Protein AF-D7IJ81-F1 (afdb_monomer_lite)

Sequence (107 aa):
MDAVFEQSDMGIGSLARHRSGIDKIKTLKNREYAARGIPFVYSETDDDFEHQPYILKAAPDDSPLDIEKVIRFYQSLKTTPLQIRMSIEQSLSWKAQMQIVINETFE

Structure (mmCIF, N/CA/C/O backbone):
data_AF-D7IJ81-F1
#
_entry.id   AF-D7IJ81-F1
#
loop_
_atom_site.group_PDB
_atom_site.id
_atom_site.type_symbol
_atom_site.label_atom_id
_atom_site.label_alt_id
_atom_site.label_comp_id
_atom_site.label_asym_id
_atom_site.label_entity_id
_atom_site.label_seq_id
_atom_site.pdbx_PDB_ins_code
_atom_site.Cartn_x
_atom_site.Cartn_y
_atom_site.Cartn_z
_atom_site.occupancy
_atom_site.B_iso_or_equiv
_atom_site.auth_seq_id
_atom_site.auth_comp_id
_atom_site.auth_asym_id
_atom_site.auth_atom_id
_atom_site.pdbx_PDB_model_num
ATOM 1 N N . MET A 1 1 ? 14.273 -3.155 10.259 1.00 74.50 1 MET A N 1
ATOM 2 C CA . MET A 1 1 ? 13.502 -3.391 9.016 1.00 74.50 1 MET A CA 1
ATOM 3 C C . MET A 1 1 ? 13.642 -2.224 8.046 1.00 74.50 1 MET A C 1
ATOM 5 O O . MET A 1 1 ? 13.435 -2.420 6.859 1.00 74.50 1 MET A O 1
ATOM 9 N N . ASP A 1 2 ? 14.050 -1.043 8.521 1.00 86.31 2 ASP A N 1
ATOM 10 C CA . ASP A 1 2 ? 14.074 0.184 7.717 1.00 86.31 2 ASP A CA 1
ATOM 11 C C . ASP A 1 2 ? 14.910 0.076 6.451 1.00 86.31 2 ASP A C 1
ATOM 13 O O . ASP A 1 2 ? 14.416 0.393 5.379 1.00 86.31 2 ASP A O 1
ATOM 17 N N . ALA A 1 3 ? 16.102 -0.514 6.542 1.00 88.31 3 ALA A N 1
ATOM 18 C CA . ALA A 1 3 ? 16.964 -0.718 5.381 1.00 88.31 3 ALA A CA 1
ATOM 19 C C . ALA A 1 3 ? 16.301 -1.500 4.230 1.00 88.31 3 ALA A C 1
ATOM 21 O O . ALA A 1 3 ? 16.667 -1.288 3.081 1.00 88.31 3 ALA A O 1
ATOM 22 N N . VAL A 1 4 ? 15.350 -2.398 4.521 1.00 87.00 4 VAL A N 1
ATOM 23 C CA . VAL A 1 4 ? 14.628 -3.161 3.489 1.00 87.00 4 VAL A CA 1
ATOM 24 C C . VAL A 1 4 ? 13.587 -2.280 2.809 1.00 87.00 4 VAL A C 1
ATOM 26 O O . VAL A 1 4 ? 13.471 -2.302 1.589 1.00 87.00 4 VAL A O 1
ATOM 29 N N . PHE A 1 5 ? 12.859 -1.476 3.582 1.00 88.44 5 PHE A N 1
ATOM 30 C CA . PHE A 1 5 ? 11.860 -0.560 3.040 1.00 88.44 5 PHE A CA 1
ATOM 31 C C . PHE A 1 5 ? 12.479 0.530 2.166 1.00 88.44 5 PHE A C 1
ATOM 33 O O . PHE A 1 5 ? 11.951 0.798 1.097 1.00 88.44 5 PHE A O 1
ATOM 40 N N . GLU A 1 6 ? 13.622 1.090 2.568 1.00 88.56 6 GLU A N 1
ATOM 41 C CA . GLU A 1 6 ? 14.338 2.108 1.779 1.00 88.56 6 GLU A CA 1
ATOM 42 C C . GLU A 1 6 ? 14.860 1.576 0.432 1.00 88.56 6 GLU A C 1
ATOM 44 O O . GLU A 1 6 ? 15.167 2.352 -0.467 1.00 88.56 6 GLU A O 1
ATOM 49 N N . GLN A 1 7 ? 14.970 0.253 0.284 1.00 92.69 7 GLN A N 1
ATOM 50 C CA . GLN A 1 7 ? 15.380 -0.414 -0.956 1.00 92.69 7 GLN A CA 1
ATOM 51 C C . GLN A 1 7 ? 14.192 -0.994 -1.741 1.00 92.69 7 GLN A C 1
ATOM 53 O O . GLN A 1 7 ? 14.401 -1.635 -2.767 1.00 92.69 7 GLN A O 1
ATOM 58 N N . SER A 1 8 ? 12.960 -0.838 -1.247 1.00 94.50 8 SER A N 1
ATOM 59 C CA . SER A 1 8 ? 11.773 -1.462 -1.834 1.00 94.50 8 SER A CA 1
ATOM 60 C C . SER A 1 8 ? 11.024 -0.497 -2.746 1.00 94.50 8 SER A C 1
ATOM 62 O O . SER A 1 8 ? 10.588 0.562 -2.309 1.00 94.50 8 SER A O 1
ATOM 64 N N . ASP A 1 9 ? 10.776 -0.920 -3.984 1.00 95.62 9 ASP A N 1
ATOM 65 C CA . ASP A 1 9 ? 9.952 -0.175 -4.945 1.00 95.62 9 ASP A CA 1
ATOM 66 C C . ASP A 1 9 ? 8.442 -0.396 -4.747 1.00 95.62 9 ASP A C 1
ATOM 68 O O . ASP A 1 9 ? 7.633 0.488 -5.015 1.00 95.62 9 ASP A O 1
ATOM 72 N N . MET A 1 10 ? 8.051 -1.591 -4.288 1.00 97.12 10 MET A N 1
ATOM 73 C CA . MET A 1 10 ? 6.655 -2.024 -4.172 1.00 97.12 10 MET A CA 1
ATOM 74 C C . MET A 1 10 ? 6.435 -2.861 -2.906 1.00 97.12 10 MET A C 1
ATOM 76 O O . MET A 1 10 ? 7.205 -3.773 -2.602 1.00 97.12 10 MET A O 1
ATOM 80 N N . GLY A 1 11 ? 5.336 -2.602 -2.200 1.00 97.38 11 GLY A N 1
ATOM 81 C CA . GLY A 1 11 ? 4.849 -3.427 -1.095 1.00 97.38 11 GLY A CA 1
ATOM 82 C C . GLY A 1 11 ? 3.910 -4.537 -1.573 1.00 97.38 11 GLY A C 1
ATOM 83 O O . GLY A 1 11 ? 3.112 -4.341 -2.492 1.00 97.38 11 GLY A O 1
ATOM 84 N N . ILE A 1 12 ? 3.958 -5.701 -0.919 1.00 97.25 12 ILE A N 1
ATOM 85 C CA . ILE A 1 12 ? 3.027 -6.810 -1.169 1.00 97.25 12 ILE A CA 1
ATOM 86 C C . ILE A 1 12 ? 2.197 -7.063 0.091 1.00 97.25 12 ILE A C 1
ATOM 88 O O . ILE A 1 12 ? 2.672 -7.596 1.097 1.00 97.25 12 ILE A O 1
ATOM 92 N N . GLY A 1 13 ? 0.934 -6.658 0.017 1.00 95.94 13 GLY A N 1
ATOM 93 C CA . GLY A 1 13 ? -0.103 -6.947 0.991 1.00 95.94 13 GLY A CA 1
ATOM 94 C C . GLY A 1 13 ? -0.518 -8.418 0.974 1.00 95.94 13 GLY A C 1
ATOM 95 O O . GLY A 1 13 ? 0.109 -9.285 0.365 1.00 95.94 13 GLY A O 1
ATOM 96 N N . SER A 1 14 ? -1.586 -8.741 1.697 1.00 94.38 14 SER A N 1
ATOM 97 C CA . SER A 1 14 ? -2.076 -10.118 1.704 1.00 94.38 14 SER A CA 1
ATOM 98 C C . SER A 1 14 ? -2.805 -10.424 0.390 1.00 94.38 14 SER A C 1
ATOM 100 O O . SER A 1 14 ? -3.681 -9.679 -0.029 1.00 94.38 14 SER A O 1
ATOM 102 N N . LEU A 1 15 ? -2.460 -11.534 -0.266 1.00 95.44 15 LEU A N 1
ATOM 103 C CA . LEU A 1 15 ? -3.069 -11.904 -1.556 1.00 95.44 15 LEU A CA 1
ATOM 104 C C . LEU A 1 15 ? -4.086 -13.050 -1.458 1.00 95.44 15 LEU A C 1
ATOM 106 O O . LEU A 1 15 ? -4.877 -13.241 -2.364 1.00 95.44 15 LEU A O 1
ATOM 110 N N . ALA A 1 16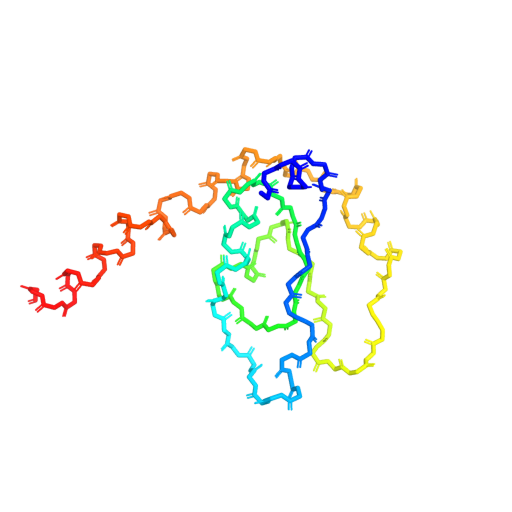 ? -4.066 -13.810 -0.359 1.00 94.75 16 ALA A N 1
ATOM 111 C CA . ALA A 1 16 ? -4.851 -15.038 -0.215 1.00 94.75 16 ALA A CA 1
ATOM 112 C C . ALA A 1 16 ? -5.893 -14.975 0.918 1.00 94.75 16 ALA A C 1
ATOM 114 O O . ALA A 1 16 ? -6.171 -15.987 1.565 1.00 94.75 16 ALA A O 1
ATOM 115 N N . ARG A 1 17 ? -6.418 -13.782 1.244 1.00 94.62 17 ARG A N 1
ATOM 116 C CA . ARG A 1 17 ? -7.392 -13.621 2.347 1.00 94.62 17 ARG A CA 1
ATOM 117 C C . ARG A 1 17 ? -8.743 -14.280 2.044 1.00 94.62 17 ARG A C 1
ATOM 119 O O . ARG A 1 17 ? -9.398 -14.738 2.981 1.00 94.62 17 ARG A O 1
ATOM 126 N N . HIS A 1 18 ? -9.079 -14.457 0.763 1.00 94.12 18 HIS A N 1
ATOM 127 C CA . HIS A 1 18 ? -10.247 -15.221 0.306 1.00 94.12 18 HIS A CA 1
ATOM 128 C C . HIS A 1 18 ? -10.270 -16.649 0.855 1.00 94.12 18 HIS A C 1
ATOM 130 O O . HIS A 1 18 ? -11.332 -17.146 1.218 1.00 94.12 18 HIS A O 1
ATOM 136 N N . ARG A 1 19 ? -9.101 -17.287 1.023 1.00 95.25 19 ARG A N 1
ATOM 137 C CA . ARG A 1 19 ? -8.991 -18.645 1.589 1.00 95.25 19 ARG A CA 1
ATOM 138 C C . ARG A 1 19 ? -9.457 -18.736 3.041 1.00 95.25 19 ARG A C 1
ATOM 140 O O . ARG A 1 19 ? -9.770 -19.821 3.516 1.00 95.25 19 ARG A O 1
ATOM 147 N N . SER A 1 20 ? -9.478 -17.612 3.753 1.00 94.88 20 SER A N 1
ATOM 148 C CA . SER A 1 20 ? -9.967 -17.514 5.130 1.00 94.88 20 SER A CA 1
ATOM 149 C C . SER A 1 20 ? -11.357 -16.877 5.223 1.00 94.88 20 SER A C 1
ATOM 151 O O . SER A 1 20 ? -11.801 -16.594 6.330 1.00 94.88 20 SER A O 1
ATOM 153 N N . GLY A 1 21 ? -12.026 -16.616 4.093 1.00 93.69 21 GLY A N 1
ATOM 154 C CA . GLY A 1 21 ? -13.323 -15.934 4.064 1.00 93.69 21 GLY A CA 1
ATOM 155 C C . GLY A 1 21 ? -13.269 -14.468 4.507 1.00 93.69 21 GLY A C 1
ATOM 156 O O . GLY A 1 21 ? -14.298 -13.915 4.874 1.00 93.69 21 GLY A O 1
ATOM 157 N N . ILE A 1 22 ? -12.082 -13.847 4.509 1.00 92.50 22 ILE A N 1
ATOM 158 C CA . ILE A 1 22 ? -11.905 -12.436 4.873 1.00 92.50 22 ILE A CA 1
ATOM 159 C C . ILE A 1 22 ? -11.810 -11.633 3.580 1.00 92.50 22 ILE A C 1
ATOM 161 O O . ILE A 1 22 ? -10.795 -11.678 2.885 1.00 92.50 22 ILE A O 1
ATOM 165 N N . ASP A 1 23 ? -12.869 -10.901 3.269 1.00 90.44 23 ASP A N 1
ATOM 166 C CA . ASP A 1 23 ? -12.978 -10.040 2.096 1.00 90.44 23 ASP A CA 1
ATOM 167 C C . ASP A 1 23 ? -12.626 -8.583 2.409 1.00 90.44 23 ASP A C 1
ATOM 169 O O . ASP A 1 23 ? -12.016 -7.928 1.572 1.00 90.44 23 ASP A O 1
ATOM 173 N N . LYS A 1 24 ? -12.938 -8.089 3.612 1.00 94.25 24 LYS A N 1
ATOM 174 C CA . LYS A 1 24 ? -12.675 -6.717 4.062 1.00 94.25 24 LYS A CA 1
ATOM 175 C C . LYS A 1 24 ? -11.771 -6.705 5.288 1.00 94.25 24 LYS A C 1
ATOM 177 O O . LYS A 1 24 ? -12.108 -7.266 6.330 1.00 94.25 24 LYS A O 1
ATOM 182 N N . ILE A 1 25 ? -10.615 -6.052 5.187 1.00 94.19 25 ILE A N 1
ATOM 183 C CA . ILE A 1 25 ? -9.692 -5.919 6.317 1.00 94.19 25 ILE A CA 1
ATOM 184 C C . ILE A 1 25 ? -8.776 -4.707 6.161 1.00 94.19 25 ILE A C 1
ATOM 186 O O . ILE A 1 25 ? -8.196 -4.456 5.112 1.00 94.19 25 ILE A O 1
ATOM 190 N N . LYS A 1 26 ? -8.596 -3.994 7.272 1.00 94.19 26 LYS A N 1
ATOM 191 C CA . LYS A 1 26 ? -7.717 -2.833 7.396 1.00 94.19 26 LYS A CA 1
ATOM 192 C C . LYS A 1 26 ? -6.368 -3.247 7.983 1.00 94.19 26 LYS A C 1
ATOM 194 O O . LYS A 1 26 ? -6.170 -3.222 9.195 1.00 94.19 26 LYS A O 1
ATOM 199 N N . THR A 1 27 ? -5.437 -3.706 7.145 1.00 94.12 27 THR A N 1
ATOM 200 C CA . THR A 1 27 ? -4.165 -4.268 7.641 1.00 94.12 27 THR A CA 1
ATOM 201 C C . THR A 1 27 ? -3.146 -3.190 8.040 1.00 94.12 27 THR A C 1
ATOM 203 O O . THR A 1 27 ? -3.039 -2.137 7.406 1.00 94.12 27 THR A O 1
ATOM 206 N N . LEU A 1 28 ? -2.337 -3.464 9.074 1.00 95.62 28 LEU A N 1
ATOM 207 C CA . LEU A 1 28 ? -1.256 -2.559 9.496 1.00 95.62 28 LEU A CA 1
ATOM 208 C C . LEU A 1 28 ? -0.125 -2.460 8.461 1.00 95.62 28 LEU A C 1
ATOM 210 O O . LEU A 1 28 ? 0.448 -1.391 8.288 1.00 95.62 28 LEU A O 1
ATOM 214 N N . LYS A 1 29 ? 0.167 -3.547 7.733 1.00 94.69 29 LYS A N 1
ATOM 215 C CA . LYS A 1 29 ? 1.216 -3.557 6.698 1.00 94.69 29 LYS A CA 1
ATOM 216 C C . LYS A 1 29 ? 0.935 -2.547 5.576 1.00 94.69 29 LYS A C 1
ATOM 218 O O . LYS A 1 29 ? 1.838 -1.816 5.197 1.00 94.69 29 LYS A O 1
ATOM 223 N N . ASN A 1 30 ? -0.316 -2.449 5.114 1.00 97.00 30 ASN A N 1
ATOM 224 C CA . ASN A 1 30 ? -0.706 -1.533 4.038 1.00 97.00 30 ASN A CA 1
ATOM 225 C C . ASN A 1 30 ? -0.553 -0.069 4.489 1.00 97.00 30 ASN A C 1
ATOM 227 O O . ASN A 1 30 ? -0.059 0.774 3.744 1.00 97.00 30 ASN A O 1
ATOM 231 N N . ARG A 1 31 ? -0.890 0.212 5.755 1.00 97.19 31 ARG A N 1
ATOM 232 C CA . ARG A 1 31 ? -0.691 1.526 6.387 1.00 97.19 31 ARG A CA 1
ATOM 233 C C . ARG A 1 31 ? 0.786 1.876 6.536 1.00 97.19 31 ARG A C 1
ATOM 235 O O . ARG A 1 31 ? 1.151 3.012 6.262 1.00 97.19 31 ARG A O 1
ATOM 242 N N . GLU A 1 32 ? 1.633 0.914 6.899 1.00 96.94 32 GLU A N 1
ATOM 243 C CA . GLU A 1 32 ? 3.087 1.109 6.961 1.00 96.94 32 GLU A CA 1
ATOM 244 C C . GLU A 1 32 ? 3.677 1.411 5.575 1.00 96.94 32 GLU A C 1
ATOM 246 O O . GLU A 1 32 ? 4.482 2.330 5.446 1.00 96.94 32 GLU A O 1
ATOM 251 N N . TYR A 1 33 ? 3.249 0.699 4.523 1.00 97.75 33 TYR A N 1
ATOM 252 C CA . TYR A 1 33 ? 3.681 0.988 3.149 1.00 97.75 33 TYR A CA 1
ATOM 253 C C . TYR A 1 33 ? 3.317 2.420 2.750 1.00 97.75 33 TYR A C 1
ATOM 255 O O . TYR A 1 33 ? 4.193 3.181 2.341 1.00 97.75 33 TYR A O 1
ATOM 263 N N . ALA A 1 34 ? 2.063 2.827 2.965 1.00 97.94 34 ALA A N 1
ATOM 264 C CA . ALA A 1 34 ? 1.623 4.191 2.689 1.00 97.94 34 ALA A CA 1
AT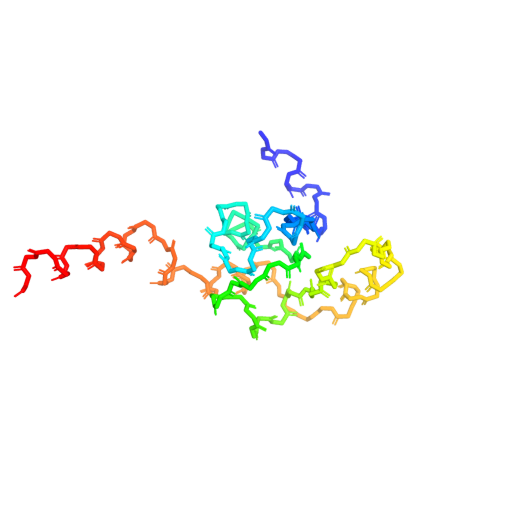OM 265 C C . ALA A 1 34 ? 2.380 5.233 3.533 1.00 97.94 34 ALA A C 1
ATOM 267 O O . ALA A 1 34 ? 2.832 6.249 3.007 1.00 97.94 34 ALA A O 1
ATOM 268 N N . ALA A 1 35 ? 2.608 4.964 4.823 1.00 97.00 35 ALA A N 1
ATOM 269 C CA . ALA A 1 35 ? 3.382 5.842 5.699 1.00 97.00 35 ALA A CA 1
ATOM 270 C C . ALA A 1 35 ? 4.828 6.000 5.216 1.00 97.00 35 ALA A C 1
ATOM 272 O O . ALA A 1 35 ? 5.396 7.085 5.310 1.00 97.00 35 ALA A O 1
ATOM 273 N N . ARG A 1 36 ? 5.425 4.952 4.645 1.00 96.75 36 ARG A N 1
ATOM 274 C CA . ARG A 1 36 ? 6.762 4.997 4.036 1.00 96.75 36 ARG A CA 1
ATOM 275 C C . ARG A 1 36 ? 6.777 5.520 2.603 1.00 96.75 36 ARG A C 1
ATOM 277 O O . ARG A 1 36 ? 7.851 5.695 2.044 1.00 96.75 36 ARG A O 1
ATOM 284 N N . GLY A 1 37 ? 5.619 5.830 2.033 1.00 97.38 37 GLY A N 1
ATOM 285 C CA . GLY A 1 37 ? 5.513 6.320 0.667 1.00 97.38 37 GLY A CA 1
ATOM 286 C C . GLY A 1 37 ? 5.764 5.247 -0.393 1.00 97.38 37 GLY A C 1
ATOM 287 O O . GLY A 1 37 ? 6.229 5.563 -1.483 1.00 97.38 37 GLY A O 1
ATOM 288 N N . ILE A 1 38 ? 5.486 3.985 -0.070 1.00 98.25 38 ILE A N 1
ATOM 289 C CA . ILE A 1 38 ? 5.707 2.835 -0.945 1.00 98.25 38 ILE A CA 1
ATOM 290 C C . ILE A 1 38 ? 4.359 2.435 -1.568 1.00 98.25 38 ILE A C 1
ATOM 292 O O . ILE A 1 38 ? 3.429 2.141 -0.814 1.00 98.25 38 ILE A O 1
ATOM 296 N N . PRO A 1 39 ? 4.215 2.413 -2.907 1.00 98.31 39 PRO A N 1
ATOM 297 C CA . PRO A 1 39 ? 3.032 1.864 -3.576 1.00 98.31 39 PRO A CA 1
ATOM 298 C C . PRO A 1 39 ? 2.914 0.355 -3.329 1.00 98.31 39 PRO A C 1
ATOM 300 O O . PRO A 1 39 ? 3.918 -0.325 -3.116 1.00 98.31 39 PRO A O 1
ATOM 303 N N . PHE A 1 40 ? 1.705 -0.208 -3.340 1.00 98.38 40 PHE A N 1
ATOM 304 C CA . PHE A 1 40 ? 1.534 -1.612 -2.948 1.00 98.38 40 PHE A CA 1
ATOM 305 C C . PHE A 1 40 ? 0.371 -2.342 -3.622 1.00 98.38 40 PHE A C 1
ATOM 307 O O . PHE A 1 40 ? -0.554 -1.744 -4.173 1.00 98.38 40 PHE A O 1
ATOM 314 N N . VAL A 1 41 ? 0.452 -3.675 -3.571 1.00 98.25 41 VAL A N 1
ATOM 315 C CA . VAL A 1 41 ? -0.527 -4.614 -4.134 1.00 98.25 41 VAL A CA 1
ATOM 316 C C . VAL A 1 41 ? -1.258 -5.356 -3.020 1.00 98.25 41 VAL A C 1
ATOM 318 O O . VAL A 1 41 ? -0.602 -5.860 -2.112 1.00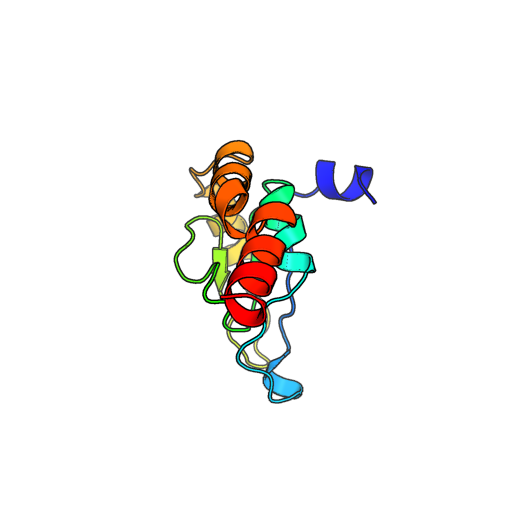 98.25 41 VAL A O 1
ATOM 321 N N . TYR A 1 42 ? -2.584 -5.498 -3.089 1.00 97.44 42 TYR A N 1
ATOM 322 C CA . TYR A 1 42 ? -3.350 -6.336 -2.150 1.00 97.44 42 TYR A CA 1
ATOM 323 C C . TYR A 1 42 ? -4.676 -6.851 -2.741 1.00 97.44 42 TYR A C 1
ATOM 325 O O . TYR A 1 42 ? -5.151 -6.361 -3.771 1.00 97.44 42 TYR A O 1
ATOM 333 N N . SER A 1 43 ? -5.275 -7.860 -2.098 1.00 96.25 43 SER A N 1
ATOM 334 C CA . SER A 1 43 ? -6.468 -8.571 -2.606 1.00 96.25 43 SER A CA 1
ATOM 335 C C . SER A 1 43 ? -7.760 -8.214 -1.866 1.00 96.25 43 SER A C 1
ATOM 337 O O . SER A 1 43 ? -8.792 -8.040 -2.508 1.00 96.25 43 SER A O 1
ATOM 339 N N . GLU A 1 44 ? -7.694 -8.020 -0.548 1.00 94.88 44 GLU A N 1
ATOM 340 C CA . GLU A 1 44 ? -8.817 -7.633 0.315 1.00 94.88 44 GLU A CA 1
ATOM 341 C C . GLU A 1 44 ? -9.405 -6.261 -0.031 1.00 94.88 44 GLU A C 1
ATOM 343 O O . GLU A 1 44 ? -8.766 -5.483 -0.715 1.00 94.88 44 GLU A O 1
ATOM 348 N N . THR A 1 45 ? -10.575 -5.912 0.480 1.00 95.31 45 THR A N 1
ATOM 349 C CA . THR A 1 45 ? -11.119 -4.550 0.435 1.00 95.31 45 THR A CA 1
ATOM 350 C C . THR A 1 45 ? -10.594 -3.760 1.635 1.00 95.31 45 THR A C 1
ATOM 352 O O . THR A 1 45 ? -10.778 -4.180 2.783 1.00 95.31 45 THR A O 1
ATOM 355 N N . ASP A 1 46 ? -9.965 -2.613 1.382 1.00 95.56 46 ASP A N 1
ATOM 356 C CA . ASP A 1 46 ? -9.578 -1.636 2.408 1.00 95.56 46 ASP A CA 1
ATOM 357 C C . ASP A 1 46 ? -10.037 -0.250 1.946 1.00 95.56 46 ASP A C 1
ATOM 359 O O . ASP A 1 46 ? -9.378 0.386 1.125 1.00 95.56 46 ASP A O 1
ATOM 363 N N . ASP A 1 47 ? -11.184 0.203 2.465 1.00 95.06 47 ASP A N 1
ATOM 364 C CA . ASP A 1 47 ? -11.845 1.450 2.047 1.00 95.06 47 ASP A CA 1
ATOM 365 C C . ASP A 1 47 ? -10.925 2.684 2.111 1.00 95.06 47 ASP A C 1
ATOM 367 O O . ASP A 1 47 ? -11.145 3.650 1.384 1.00 95.06 47 ASP A O 1
ATOM 371 N N . ASP A 1 48 ? -9.881 2.658 2.949 1.00 95.75 48 ASP A N 1
ATOM 372 C CA . ASP A 1 48 ? -8.925 3.766 3.057 1.00 95.75 48 ASP A CA 1
ATOM 373 C C . ASP A 1 48 ? -8.031 3.888 1.798 1.00 95.75 48 ASP A C 1
ATOM 375 O O . ASP A 1 48 ? -7.429 4.938 1.558 1.00 95.75 48 ASP A O 1
ATOM 379 N N . PHE A 1 49 ? -7.960 2.832 0.974 1.00 97.12 49 PHE A N 1
ATOM 380 C CA . PHE A 1 49 ? -7.029 2.695 -0.147 1.00 97.12 49 PHE A CA 1
ATOM 381 C C . PHE A 1 49 ? -7.672 2.369 -1.510 1.00 97.12 49 PHE A C 1
ATOM 383 O O . PHE A 1 49 ? -7.011 2.584 -2.524 1.00 97.12 49 PHE A O 1
ATOM 390 N N . GLU A 1 50 ? -8.939 1.935 -1.590 1.00 94.06 50 GLU A N 1
ATOM 391 C CA . GLU A 1 50 ? -9.572 1.459 -2.848 1.00 94.06 50 GLU A CA 1
ATOM 392 C C . GLU A 1 50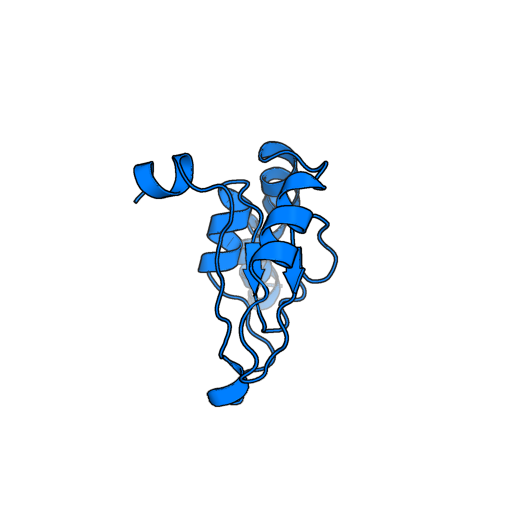 ? -9.506 2.444 -4.034 1.00 94.06 50 GLU A C 1
ATOM 394 O O . GLU A 1 50 ? -9.563 2.036 -5.195 1.00 94.06 50 GLU A O 1
ATOM 399 N N . HIS A 1 51 ? -9.381 3.743 -3.764 1.00 93.62 51 HIS A N 1
ATOM 400 C CA . HIS A 1 51 ? -9.360 4.795 -4.788 1.00 93.62 51 HIS A CA 1
ATOM 401 C C . HIS A 1 51 ? -8.009 5.502 -4.921 1.00 93.62 51 HIS A C 1
ATOM 403 O O . HIS A 1 51 ? -7.899 6.514 -5.615 1.00 93.62 51 HIS A O 1
ATOM 409 N N . GLN A 1 52 ? -6.976 4.997 -4.251 1.00 97.44 52 GLN A N 1
ATOM 410 C CA . GLN A 1 52 ? -5.667 5.630 -4.253 1.00 97.44 52 GLN A CA 1
ATOM 411 C C . GLN A 1 52 ? -4.880 5.267 -5.524 1.00 97.44 52 GLN A C 1
ATOM 413 O O . GLN A 1 52 ? -4.818 4.098 -5.907 1.00 97.44 52 GLN A O 1
ATOM 418 N N . PRO A 1 53 ? -4.212 6.238 -6.176 1.00 97.31 53 PRO A N 1
ATOM 419 C CA . PRO A 1 53 ? -3.522 6.016 -7.452 1.00 97.31 53 PRO A CA 1
ATOM 420 C C . PRO A 1 53 ? -2.273 5.131 -7.330 1.00 97.31 53 PRO A C 1
ATOM 422 O O . PRO A 1 53 ? -1.750 4.663 -8.335 1.00 97.31 53 PRO A O 1
ATOM 425 N N . TYR A 1 54 ? -1.791 4.912 -6.105 1.00 98.12 54 TYR A N 1
ATOM 426 C CA . TYR A 1 54 ? -0.615 4.108 -5.773 1.00 98.12 54 TYR A CA 1
ATOM 427 C C . TYR A 1 54 ? -0.958 2.664 -5.365 1.00 98.12 54 TYR A C 1
ATOM 429 O O . TYR A 1 54 ? -0.103 1.950 -4.836 1.00 98.12 54 TYR A O 1
ATOM 437 N N . ILE A 1 55 ? -2.188 2.222 -5.651 1.00 98.25 55 ILE A N 1
ATOM 438 C CA . ILE A 1 55 ? -2.688 0.881 -5.346 1.00 98.25 55 ILE A CA 1
ATOM 439 C C . ILE A 1 55 ? -2.914 0.066 -6.612 1.00 98.25 55 ILE A C 1
ATOM 441 O O . ILE A 1 55 ? -3.579 0.503 -7.550 1.00 98.25 55 ILE A O 1
ATOM 445 N N . LEU A 1 56 ? -2.428 -1.174 -6.591 1.00 97.94 56 LEU A N 1
ATOM 446 C CA . LEU A 1 56 ? -2.781 -2.191 -7.572 1.00 97.94 56 LEU A CA 1
ATOM 447 C C . LEU A 1 56 ? -3.573 -3.312 -6.890 1.00 97.94 56 LEU A C 1
ATOM 449 O O . LEU A 1 56 ? -3.075 -4.013 -6.012 1.00 97.94 56 LEU A O 1
ATOM 453 N N . LYS A 1 57 ? -4.817 -3.522 -7.318 1.00 97.00 57 LYS A N 1
ATOM 454 C CA . LYS A 1 57 ? -5.657 -4.610 -6.807 1.00 97.00 57 LYS A CA 1
ATOM 455 C C . LYS A 1 57 ? -5.319 -5.931 -7.498 1.00 97.00 57 LYS A C 1
ATOM 457 O O . LYS A 1 57 ? -5.352 -6.029 -8.729 1.00 97.00 57 LYS A O 1
ATOM 462 N N . ALA A 1 58 ? -5.012 -6.944 -6.693 1.00 96.50 58 ALA A N 1
ATOM 463 C CA . ALA A 1 58 ? -4.959 -8.335 -7.130 1.00 96.50 58 ALA A CA 1
ATOM 464 C C . ALA A 1 58 ? -6.357 -8.966 -7.059 1.00 96.50 58 ALA A C 1
ATOM 466 O O . ALA A 1 58 ? -7.196 -8.525 -6.270 1.00 96.50 58 ALA A O 1
ATOM 467 N N . ALA A 1 59 ? -6.597 -10.001 -7.865 1.00 95.44 59 ALA A N 1
ATOM 468 C CA . ALA A 1 59 ? -7.815 -10.792 -7.752 1.00 95.44 59 ALA A CA 1
ATOM 469 C C . ALA A 1 59 ? -7.810 -11.572 -6.419 1.00 95.44 59 ALA A C 1
ATOM 471 O O . ALA A 1 59 ? -6.766 -12.106 -6.040 1.00 95.44 59 ALA A O 1
ATOM 472 N N . PRO A 1 60 ? -8.936 -11.636 -5.685 1.00 94.44 60 PRO A N 1
ATOM 473 C CA . PRO A 1 60 ? -9.057 -12.424 -4.460 1.00 94.44 60 PRO A CA 1
ATOM 474 C C . PRO A 1 60 ? -9.348 -13.899 -4.789 1.00 94.44 60 PRO A C 1
ATOM 476 O O . PRO A 1 60 ? -10.362 -14.457 -4.371 1.00 94.44 60 PRO A O 1
ATOM 479 N N . ASP A 1 61 ? -8.485 -14.515 -5.592 1.00 95.56 61 ASP A N 1
ATOM 480 C CA . ASP A 1 61 ? -8.591 -15.905 -6.030 1.00 95.56 61 ASP A CA 1
ATOM 481 C C . ASP A 1 61 ? -7.212 -16.596 -6.032 1.00 95.56 61 ASP A C 1
ATOM 483 O O . ASP A 1 61 ? -6.227 -16.073 -5.510 1.00 95.56 61 ASP A O 1
ATOM 487 N N . ASP A 1 62 ? -7.144 -17.825 -6.550 1.00 95.00 62 ASP A N 1
ATOM 488 C CA . ASP A 1 62 ? -5.899 -18.603 -6.606 1.00 95.00 62 ASP A CA 1
ATOM 489 C C . ASP A 1 62 ? -5.093 -18.383 -7.898 1.00 95.00 62 ASP A C 1
ATOM 491 O O . ASP A 1 62 ? -4.134 -19.116 -8.161 1.00 95.00 62 ASP A O 1
ATOM 495 N N . SER A 1 63 ? -5.451 -17.379 -8.706 1.00 96.62 63 SER A N 1
ATOM 496 C CA . SER A 1 63 ? -4.655 -17.007 -9.872 1.00 96.62 63 SER A CA 1
ATOM 497 C C . SER A 1 63 ? -3.300 -16.418 -9.448 1.00 96.62 63 SER A C 1
ATOM 499 O O . SER A 1 63 ? -3.177 -15.777 -8.399 1.00 96.62 63 SER A O 1
ATOM 501 N N . PRO A 1 64 ? -2.231 -16.652 -10.228 1.00 95.56 64 PRO A N 1
ATOM 502 C CA . PRO A 1 64 ? -0.933 -16.061 -9.936 1.00 95.56 64 PRO A CA 1
ATOM 503 C C . PRO A 1 64 ? -0.975 -14.538 -10.112 1.00 95.56 64 PRO A C 1
ATOM 505 O O . PRO A 1 64 ? -1.618 -14.019 -11.024 1.00 95.56 64 PRO A O 1
ATOM 508 N N . LEU A 1 65 ? -0.221 -13.817 -9.278 1.00 95.88 65 LEU A N 1
ATOM 509 C CA . LEU A 1 65 ? -0.021 -12.383 -9.468 1.00 95.88 65 LEU A CA 1
ATOM 510 C C . LEU A 1 65 ? 0.775 -12.132 -10.757 1.00 95.88 65 LEU A C 1
ATOM 512 O O . LEU A 1 65 ? 1.896 -12.619 -10.905 1.00 95.88 65 LEU A O 1
ATOM 516 N N . ASP A 1 66 ? 0.212 -11.336 -11.663 1.00 96.81 66 ASP A N 1
ATOM 517 C CA . ASP A 1 66 ? 0.885 -10.907 -12.890 1.00 96.81 66 ASP A CA 1
ATOM 518 C C . ASP A 1 66 ? 2.009 -9.907 -12.568 1.00 96.81 66 ASP A C 1
ATOM 520 O O . ASP A 1 66 ? 1.770 -8.724 -12.308 1.00 96.81 66 ASP A O 1
ATOM 524 N N . ILE A 1 67 ? 3.250 -10.393 -12.580 1.00 97.38 67 ILE A N 1
ATOM 525 C CA . ILE A 1 67 ? 4.437 -9.594 -12.256 1.00 97.38 67 ILE A CA 1
ATOM 526 C C . ILE A 1 67 ? 4.696 -8.506 -13.303 1.00 97.38 67 ILE A C 1
ATOM 528 O O . ILE A 1 67 ? 5.110 -7.403 -12.943 1.00 97.38 67 ILE A O 1
ATOM 532 N N . GLU A 1 68 ? 4.410 -8.753 -14.584 1.00 98.06 68 GLU A N 1
ATOM 533 C CA . GLU A 1 68 ? 4.565 -7.718 -15.609 1.00 98.06 68 GLU A CA 1
ATOM 534 C C . GLU A 1 68 ? 3.593 -6.567 -15.373 1.00 98.06 68 GLU A C 1
ATOM 536 O O . GLU A 1 68 ? 3.971 -5.400 -15.501 1.00 98.06 68 GLU A O 1
ATOM 541 N N . LYS A 1 69 ? 2.354 -6.874 -14.975 1.00 97.81 69 LYS A N 1
ATOM 542 C CA . LYS A 1 69 ? 1.370 -5.858 -14.592 1.00 97.81 69 LYS A CA 1
ATOM 543 C C . LYS A 1 69 ? 1.852 -5.030 -13.403 1.00 97.81 69 LYS A C 1
ATOM 545 O O . LYS A 1 69 ? 1.694 -3.813 -13.435 1.00 97.81 69 LYS A O 1
ATOM 550 N N . VAL A 1 70 ? 2.468 -5.654 -12.396 1.00 98.25 70 VAL A N 1
ATOM 551 C CA . VAL A 1 70 ? 3.060 -4.949 -11.242 1.00 98.25 70 VAL A CA 1
ATOM 552 C C . VAL A 1 70 ? 4.174 -3.997 -11.689 1.00 98.25 70 VAL A C 1
ATOM 554 O O . VAL A 1 70 ? 4.176 -2.831 -11.294 1.00 98.25 70 VAL A O 1
ATOM 557 N N . ILE A 1 71 ? 5.081 -4.455 -12.556 1.00 98.12 71 ILE A N 1
ATOM 558 C CA . ILE A 1 71 ? 6.185 -3.633 -13.076 1.00 98.12 71 ILE A CA 1
ATOM 559 C C . ILE A 1 71 ? 5.648 -2.451 -13.892 1.00 98.12 71 ILE A C 1
ATOM 561 O O . ILE A 1 71 ? 6.044 -1.309 -13.660 1.00 98.12 71 ILE A O 1
ATOM 565 N N . ARG A 1 72 ? 4.720 -2.700 -14.825 1.00 98.50 72 ARG A N 1
ATOM 566 C CA . ARG A 1 72 ? 4.112 -1.646 -15.658 1.00 98.50 72 ARG A CA 1
ATOM 567 C C . ARG A 1 72 ? 3.345 -0.637 -14.812 1.00 98.50 72 ARG A C 1
ATOM 569 O O . ARG A 1 72 ? 3.431 0.559 -15.073 1.00 98.50 72 ARG A O 1
ATOM 576 N N . PHE A 1 73 ? 2.626 -1.113 -13.796 1.00 98.25 73 PHE A N 1
ATOM 577 C CA . PHE A 1 73 ? 1.952 -0.258 -12.828 1.00 98.25 73 PHE A CA 1
ATOM 578 C C . PHE A 1 73 ? 2.954 0.681 -12.154 1.00 98.25 73 PHE A C 1
ATOM 580 O O . PHE A 1 73 ? 2.798 1.895 -12.282 1.00 98.25 73 PHE A O 1
ATOM 587 N N . TYR A 1 74 ? 4.019 0.140 -11.554 1.00 97.94 74 TYR A N 1
ATOM 588 C CA . TYR A 1 74 ? 5.053 0.938 -10.891 1.00 97.94 74 TYR A CA 1
ATOM 589 C C . TYR A 1 74 ? 5.673 1.982 -11.831 1.00 97.94 74 TYR A C 1
ATOM 591 O O . TYR A 1 74 ? 5.720 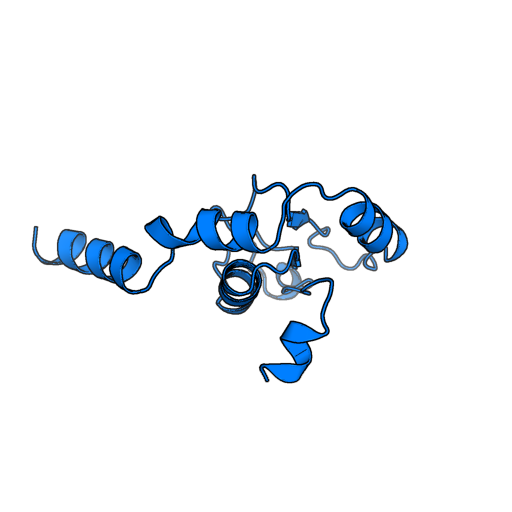3.163 -11.504 1.00 97.94 74 TYR A O 1
ATOM 599 N N . GLN A 1 75 ? 6.055 1.581 -13.047 1.00 97.75 75 GLN A N 1
ATOM 600 C CA . GLN A 1 75 ? 6.632 2.485 -14.051 1.00 97.75 75 GLN A CA 1
ATOM 601 C C . GLN A 1 75 ? 5.664 3.585 -14.519 1.00 97.75 75 GLN A C 1
ATOM 603 O O . GLN A 1 75 ? 6.096 4.652 -14.961 1.00 97.75 75 GLN A O 1
ATOM 608 N N . SER A 1 76 ? 4.354 3.339 -14.451 1.00 97.56 76 SER A N 1
ATOM 609 C CA . SER A 1 76 ? 3.330 4.309 -14.846 1.00 97.56 76 SER A CA 1
ATOM 610 C C . SER A 1 76 ? 3.002 5.337 -13.758 1.00 97.56 76 SER A C 1
ATOM 612 O O . SER A 1 76 ? 2.429 6.386 -14.079 1.00 97.56 76 SER A O 1
ATOM 614 N N . LEU A 1 77 ? 3.375 5.069 -12.498 1.00 97.19 77 LEU A N 1
ATOM 615 C CA . LEU A 1 77 ? 3.034 5.915 -11.358 1.00 97.19 77 LEU A CA 1
ATOM 616 C C . LEU A 1 77 ? 3.569 7.337 -11.527 1.00 97.19 77 LEU A C 1
ATOM 618 O O . LEU A 1 77 ? 4.712 7.578 -11.916 1.00 97.19 77 LEU A O 1
ATOM 622 N N . LYS A 1 78 ? 2.704 8.301 -11.210 1.00 96.75 78 LYS A N 1
ATOM 623 C CA . LYS A 1 78 ? 3.050 9.728 -11.129 1.00 96.75 78 LYS A CA 1
ATOM 624 C C . LYS A 1 78 ? 3.108 10.229 -9.692 1.00 96.75 78 LYS A C 1
ATOM 626 O O . LYS A 1 78 ? 3.670 11.290 -9.443 1.00 96.75 78 LYS A O 1
ATOM 631 N N . THR A 1 79 ? 2.522 9.474 -8.766 1.00 96.38 79 THR A N 1
ATOM 632 C CA . THR A 1 79 ? 2.485 9.808 -7.347 1.00 96.38 79 THR A CA 1
ATOM 633 C C . THR A 1 79 ? 3.861 9.601 -6.725 1.00 96.38 79 THR A C 1
ATOM 635 O O . THR A 1 79 ? 4.453 8.535 -6.864 1.00 96.38 79 THR A O 1
ATOM 638 N N . THR A 1 80 ? 4.368 10.616 -6.032 1.00 97.06 80 THR A N 1
ATOM 639 C CA . THR A 1 80 ? 5.655 10.548 -5.332 1.00 97.06 80 THR A CA 1
ATOM 640 C C . THR A 1 80 ? 5.501 9.926 -3.940 1.00 97.06 80 THR A C 1
ATOM 642 O O . THR A 1 80 ? 4.418 10.011 -3.354 1.00 97.06 80 THR A O 1
ATOM 645 N N . PRO A 1 81 ? 6.576 9.382 -3.338 1.00 96.94 81 PRO A N 1
ATOM 646 C CA . PRO A 1 81 ? 6.521 8.838 -1.978 1.00 96.94 81 PRO A CA 1
ATOM 647 C C . PRO A 1 81 ? 5.971 9.822 -0.937 1.00 96.94 81 PRO A C 1
ATOM 649 O O . PRO A 1 81 ? 5.185 9.451 -0.065 1.00 96.94 81 PRO A O 1
ATOM 652 N N . LEU A 1 82 ? 6.319 11.108 -1.063 1.00 97.56 82 LEU A N 1
ATOM 653 C CA . LEU A 1 82 ? 5.797 12.153 -0.184 1.00 97.56 82 LEU A CA 1
ATOM 654 C C . LEU A 1 82 ? 4.280 12.326 -0.340 1.00 97.56 82 LEU A C 1
ATOM 656 O O . LEU A 1 82 ? 3.579 12.443 0.660 1.00 97.56 82 LEU A O 1
ATOM 660 N N . GLN A 1 83 ? 3.760 12.299 -1.571 1.00 98.19 83 GLN A N 1
ATOM 661 C CA . GLN A 1 83 ? 2.319 12.395 -1.822 1.00 98.19 83 GLN A CA 1
ATOM 662 C C . GLN A 1 83 ? 1.558 11.198 -1.244 1.00 98.19 83 GLN A C 1
ATOM 664 O O . GLN A 1 83 ? 0.486 11.381 -0.670 1.00 98.19 83 GLN A O 1
ATOM 669 N N . ILE A 1 84 ? 2.124 9.991 -1.341 1.00 98.19 84 ILE A N 1
ATOM 670 C CA . ILE A 1 84 ? 1.555 8.788 -0.720 1.00 98.19 84 ILE A CA 1
ATOM 671 C C . ILE A 1 84 ? 1.464 8.983 0.802 1.00 98.19 84 ILE A C 1
ATOM 673 O O . ILE A 1 84 ? 0.380 8.847 1.367 1.00 98.19 84 ILE A O 1
ATOM 677 N N . ARG A 1 85 ? 2.555 9.396 1.462 1.00 97.75 85 ARG A N 1
ATOM 678 C CA . ARG A 1 85 ? 2.561 9.659 2.913 1.00 97.75 85 ARG A CA 1
ATOM 679 C C . ARG A 1 85 ? 1.535 10.722 3.314 1.00 97.75 85 ARG A C 1
ATOM 681 O O . ARG A 1 85 ? 0.759 10.510 4.243 1.00 97.75 85 ARG A O 1
ATOM 688 N N . MET A 1 86 ? 1.515 11.851 2.606 1.00 97.81 86 MET A N 1
ATOM 689 C CA . MET A 1 86 ? 0.596 12.957 2.894 1.00 97.81 86 MET A CA 1
ATOM 690 C C . MET A 1 86 ? -0.874 12.550 2.740 1.00 97.81 86 MET A C 1
ATOM 692 O O . MET A 1 86 ? -1.720 13.079 3.455 1.00 97.81 86 MET A O 1
ATOM 696 N N . SER A 1 87 ? -1.186 11.592 1.857 1.00 97.44 87 SER A N 1
ATOM 697 C CA . SER A 1 87 ? -2.565 11.128 1.643 1.00 97.44 87 SER A CA 1
ATOM 698 C C . SER A 1 87 ? -3.200 10.473 2.876 1.00 97.44 87 SER A C 1
ATOM 700 O O . SER A 1 87 ? -4.422 10.477 2.998 1.00 97.44 87 SER A O 1
ATOM 702 N N . ILE A 1 88 ? -2.388 9.949 3.804 1.00 97.12 88 ILE A N 1
ATOM 703 C CA . ILE A 1 88 ? -2.870 9.240 4.998 1.00 97.12 88 ILE A CA 1
ATOM 704 C C . ILE A 1 88 ? -2.588 9.970 6.316 1.00 97.12 88 ILE A C 1
ATOM 706 O O . ILE A 1 88 ? -3.108 9.575 7.356 1.00 97.12 88 ILE A O 1
ATOM 710 N N . GLU A 1 89 ? -1.752 11.008 6.314 1.00 95.69 89 GLU A N 1
ATOM 711 C CA . GLU A 1 89 ? -1.222 11.623 7.540 1.00 95.69 89 GLU A CA 1
ATOM 712 C C . GLU A 1 89 ? -2.327 12.172 8.458 1.00 95.69 89 GLU A C 1
ATOM 714 O O . GLU A 1 89 ? -2.300 11.984 9.678 1.00 95.69 89 GLU A O 1
ATOM 719 N N . GLN A 1 90 ? -3.338 12.807 7.865 1.00 95.25 90 GLN A N 1
ATOM 720 C CA . GLN A 1 90 ? -4.434 13.426 8.611 1.00 95.25 90 GLN A CA 1
ATOM 721 C C . GLN A 1 90 ? -5.502 12.427 9.065 1.00 95.25 90 GLN A C 1
ATOM 723 O O . GLN A 1 90 ? -6.198 12.699 10.038 1.00 95.25 90 GLN A O 1
ATOM 728 N N . SER A 1 91 ? -5.635 11.285 8.386 1.00 95.12 91 SER A N 1
ATOM 729 C CA . SER A 1 91 ? -6.713 10.320 8.626 1.00 95.12 91 SER A CA 1
ATOM 730 C C . SER A 1 91 ? -6.246 9.083 9.388 1.00 95.12 91 SER A C 1
ATOM 732 O O . SER A 1 91 ? -6.933 8.643 10.303 1.00 95.12 91 SER A O 1
ATOM 734 N N . LEU A 1 92 ? -5.079 8.525 9.059 1.00 96.75 92 LEU A N 1
ATOM 735 C CA . LEU A 1 92 ? -4.609 7.232 9.575 1.00 96.75 92 LEU A CA 1
ATOM 736 C C . LEU A 1 92 ? -3.500 7.349 10.626 1.00 96.75 92 LEU A C 1
ATOM 738 O O . LEU A 1 92 ? -3.001 6.330 11.103 1.00 96.75 92 LEU A O 1
ATOM 742 N N . SER A 1 93 ? -3.102 8.564 11.012 1.00 96.38 93 SER A N 1
ATOM 743 C CA . SER A 1 93 ? -2.179 8.737 12.135 1.00 96.38 93 SER A CA 1
ATOM 744 C C . SER A 1 93 ? -2.804 8.258 13.446 1.00 96.38 93 SER A C 1
ATOM 746 O O . SER A 1 93 ? -4.014 8.353 13.649 1.00 96.38 93 SER A O 1
ATOM 748 N N . TRP A 1 94 ? -1.966 7.812 14.388 1.00 96.12 94 TRP A N 1
ATOM 749 C CA . TRP A 1 94 ? -2.425 7.433 15.730 1.00 96.12 94 TRP A CA 1
ATOM 750 C C . TRP A 1 94 ? -3.239 8.535 16.403 1.00 96.12 94 TRP A C 1
ATOM 752 O O . TRP A 1 94 ? -4.249 8.249 17.034 1.00 96.12 94 TRP A O 1
ATOM 762 N N . LYS A 1 95 ? -2.836 9.799 16.231 1.00 96.94 95 LYS A N 1
ATOM 763 C CA . LYS A 1 95 ? -3.579 10.940 16.767 1.00 96.94 95 LYS A CA 1
ATOM 764 C C . LYS A 1 95 ? -5.000 11.000 16.198 1.00 96.94 95 LYS A C 1
ATOM 766 O O . LYS A 1 95 ? -5.938 11.145 16.971 1.00 96.94 95 LYS A O 1
ATOM 771 N N . ALA A 1 96 ? -5.157 10.868 14.880 1.00 96.75 96 ALA A N 1
ATOM 772 C CA . ALA A 1 96 ? -6.464 10.899 14.227 1.00 96.75 96 ALA A CA 1
ATOM 773 C C . ALA A 1 96 ? -7.335 9.698 14.627 1.00 96.75 96 ALA A C 1
ATOM 775 O O . ALA A 1 96 ? -8.484 9.875 15.020 1.00 96.75 96 ALA A O 1
ATOM 776 N N . GLN A 1 97 ? -6.767 8.490 14.614 1.00 96.19 97 GLN A N 1
ATOM 777 C CA . GLN A 1 97 ? -7.484 7.263 14.970 1.00 96.19 97 GLN A CA 1
ATOM 778 C C . GLN A 1 97 ? -7.932 7.259 16.438 1.00 96.19 97 GLN A C 1
ATOM 780 O O . GLN A 1 97 ? -9.074 6.922 16.734 1.00 96.19 97 GLN A O 1
ATOM 785 N N . MET A 1 98 ? -7.075 7.696 17.365 1.00 97.12 98 MET A N 1
ATOM 786 C CA . MET A 1 98 ? -7.449 7.791 18.780 1.00 97.12 98 MET A CA 1
ATOM 787 C C . MET A 1 98 ? -8.453 8.911 19.050 1.00 97.12 98 MET A C 1
ATOM 789 O O . MET A 1 98 ? -9.256 8.778 19.970 1.00 97.12 98 MET A O 1
ATOM 793 N N . GLN A 1 99 ? -8.455 9.984 18.254 1.00 97.06 99 GLN A N 1
ATOM 794 C CA . GLN A 1 99 ? -9.473 11.025 18.374 1.00 97.06 99 GLN A CA 1
ATOM 795 C C . GLN A 1 99 ? -10.871 10.493 18.039 1.00 97.06 99 GLN A C 1
ATOM 797 O O . GLN A 1 99 ? -11.818 10.849 18.730 1.00 97.06 99 GLN A O 1
ATOM 802 N N . ILE A 1 100 ? -10.997 9.606 17.043 1.00 96.12 100 ILE A N 1
ATOM 803 C CA . ILE A 1 100 ? -12.271 8.938 16.721 1.00 96.12 100 ILE A CA 1
ATOM 804 C C . ILE A 1 100 ? -12.778 8.164 17.941 1.00 96.12 100 ILE A C 1
ATOM 806 O O . ILE A 1 100 ? -13.910 8.364 18.363 1.00 96.12 100 ILE A O 1
ATOM 810 N N . VAL A 1 101 ? -11.913 7.358 18.566 1.00 96.69 101 VAL A N 1
ATOM 811 C CA . VAL A 1 101 ? -12.270 6.581 19.765 1.00 96.69 101 VAL A CA 1
ATOM 812 C C . VAL A 1 101 ? -12.704 7.489 20.916 1.00 96.69 101 VAL A C 1
ATOM 814 O O . VAL A 1 101 ? -13.683 7.189 21.595 1.00 96.69 101 VAL A O 1
ATOM 817 N N . ILE A 1 102 ? -11.985 8.593 21.146 1.00 97.31 102 ILE A N 1
ATOM 818 C CA . ILE A 1 102 ? -12.331 9.560 22.195 1.00 97.31 102 ILE A CA 1
ATOM 819 C C . ILE A 1 102 ? -13.718 10.148 21.934 1.00 97.31 102 ILE A C 1
ATOM 821 O O . ILE A 1 102 ? -14.543 10.139 22.844 1.00 97.31 102 ILE A O 1
ATOM 825 N N . ASN A 1 103 ? -13.979 10.606 20.710 1.00 96.75 103 ASN A N 1
ATOM 826 C CA . ASN A 1 103 ? -15.264 11.196 20.351 1.00 96.75 103 ASN A CA 1
ATOM 827 C C . ASN A 1 103 ? -16.399 10.173 20.501 1.00 96.75 103 ASN A C 1
ATOM 829 O O . ASN A 1 103 ? -17.400 10.465 21.130 1.00 96.75 103 ASN A O 1
ATOM 833 N N . GLU A 1 104 ? -16.225 8.941 20.019 1.00 95.94 104 GLU A N 1
ATOM 834 C CA . GLU A 1 104 ? -17.259 7.898 20.113 1.00 95.94 104 GLU A CA 1
ATOM 835 C C . GLU A 1 104 ? -17.523 7.398 21.543 1.00 95.94 104 GLU A C 1
ATOM 837 O O . GLU A 1 104 ? -18.579 6.826 21.808 1.00 95.94 104 GLU A O 1
ATOM 842 N N . THR A 1 105 ? -16.561 7.553 22.457 1.00 95.19 105 THR A N 1
ATOM 843 C CA . THR A 1 105 ? -16.672 7.034 23.832 1.00 95.19 105 THR A CA 1
ATOM 844 C C . THR A 1 105 ? -17.134 8.091 24.833 1.00 95.19 105 THR A C 1
ATOM 846 O O . THR A 1 105 ? -17.771 7.744 25.829 1.00 95.19 105 THR A O 1
ATOM 849 N N . PHE A 1 106 ? -16.759 9.355 24.626 1.00 90.50 106 PHE A N 1
ATOM 850 C CA . PHE A 1 106 ? -16.930 10.424 25.616 1.00 90.50 106 PHE A CA 1
ATOM 851 C C . PHE A 1 106 ? -17.819 11.587 25.151 1.00 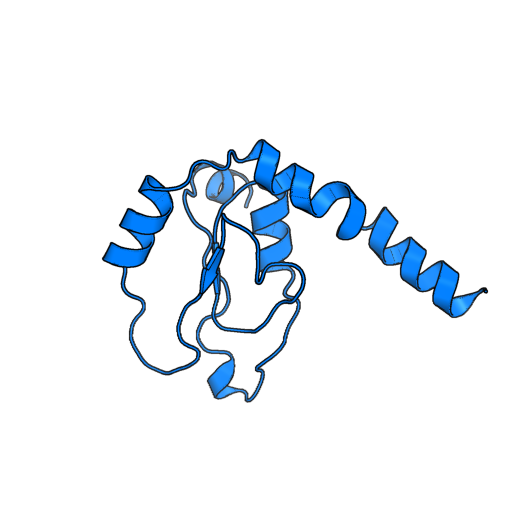90.50 106 PHE A C 1
ATOM 853 O O . PHE A 1 106 ? -18.091 12.466 25.973 1.00 90.50 106 PHE A O 1
ATOM 860 N N . GLU A 1 107 ? -18.267 11.603 23.893 1.00 67.00 107 GLU A N 1
ATOM 861 C CA . GLU A 1 107 ? -19.355 12.473 23.410 1.00 67.00 107 GLU A CA 1
ATOM 862 C C . GLU A 1 107 ? -20.676 11.694 23.336 1.00 67.00 107 GLU A C 1
ATOM 864 O O . GLU A 1 107 ? -21.711 12.283 23.728 1.00 67.00 107 GLU A O 1
#

pLDDT: mean 95.4, std 4.2, range [67.0, 98.5]

Radius of gyration: 15.02 Å; chains: 1; bounding box: 36×32×41 Å

Secondary structure (DSSP, 8-state):
-HHHHTT-S-EE--S-GGGGT--B---HHHHHHHHHT--EEESSB-TTTTT-TTEEEPPSSSSPP-HHHHHHHHHH----HHHHHHHHHHHHSHHHHHHHHHHHHH-

Foldseek 3Di:
DVVVLVVDQEAEDAQACVVVVAQADDDPSVVVCLLQLHQYEYAHDYPLPPPPLSYDYDHNDPDDDDVVVVVVSSVPDPQGSVNSNVSCVCCPDPVNVVVVVCVVPPD